Protein AF-A0A6J8EKQ3-F1 (afdb_monomer)

Foldseek 3Di:
DPPLLVVLLPDAQLSLLVLLVCCLFPVLLVLLQLLCVLQDWLVVLLVVCVVDPVNVVPDDPLSVVQNVCCVPVNSPSPHLVNSLVSCLVVVSDPAFPVGPPDQHDPPRLALNNLSNVSVVSSVCSVPPPDSGDHSVNSVVSLVSQQRSQVSSCVVSVDPVVDRSNVVSSVD

Sequence (171 aa):
MAASVLHVLTKESRTRLASILLVVSNVFPEIMQELLIKSIPPRTLITMIQNDKNMSGNLNSKEQKIIQAMYQRGYADVDVTFAYKLLKYFNLIPTPTQNWGQEPRSCDLSVSNDVERIHHLRNSVYHRASKEVSEAELLKYFTDFSEFGRRIDTYLKKNPDFVFSTKILSL

Organism: Mytilus coruscus (NCBI:txid42192)

Secondary structure (DSSP, 8-state):
-HHHHHHHHTS-HHHHHHHHHHIIIIIHHHHHHHHHHHH--HHHHHHHHHH-HHHHHT--HHHHHHHHHHHHHTTTT--HHHHHHHHHHTT-SPPPTT-TTSPPPTT--SHHHHHHHHHHHHHHHHT-S-----HHHHHHHHHHHHHHHHHHHHHHT--TT--HHHHHHT-

Radius of gyration: 16.71 Å; Cα contacts (8 Å, |Δi|>4): 161; chains: 1; bounding box: 38×32×52 Å

pLDDT: mean 86.86, std 14.53, range [41.41, 97.88]

Solvent-accessible surface area (backbone atoms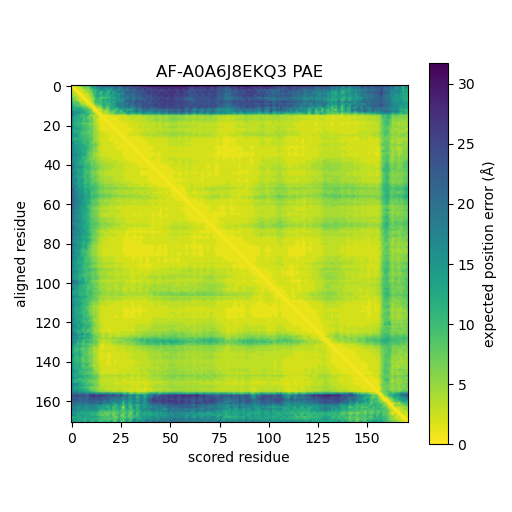 only — not comparable to full-atom values): 9787 Å² total; per-residue (Å²): 120,66,67,58,54,50,62,60,55,76,47,57,37,70,53,40,41,50,56,53,49,49,42,54,70,52,51,45,19,52,56,44,31,51,52,41,60,75,56,46,56,55,69,60,51,52,52,53,37,72,70,30,64,68,58,51,71,70,51,50,78,66,56,49,51,41,61,66,46,23,83,80,56,42,53,76,76,45,44,52,69,59,37,51,50,50,38,61,74,69,57,58,54,68,80,26,91,67,38,87,97,38,85,53,56,95,86,50,79,49,62,40,23,38,51,43,47,52,54,53,49,46,49,50,67,76,67,48,87,66,68,74,39,53,59,70,57,49,51,48,53,56,48,55,48,44,54,44,32,50,49,41,41,57,70,69,61,63,56,90,91,60,52,56,58,58,58,66,64,74,112

InterPro domains:
  IPR041249 DZIP3-like HEPN domain [PF18738] (75-147)

Nearest PDB structures (foldseek):
  8rd2-assembly1_A  TM=2.445E-01  e=1.273E+00  Trypanosoma brucei

Mean predicted aligned error: 6.18 Å

Structure (mmCIF, N/CA/C/O backbone):
data_AF-A0A6J8EKQ3-F1
#
_entry.id   AF-A0A6J8EKQ3-F1
#
loop_
_atom_site.group_PDB
_atom_site.id
_atom_site.type_symbol
_atom_site.label_atom_id
_atom_site.label_alt_id
_atom_site.label_comp_id
_atom_site.label_asym_id
_atom_site.label_entity_id
_atom_site.label_seq_id
_atom_site.pdbx_PDB_ins_code
_atom_site.Cartn_x
_atom_site.Cartn_y
_atom_site.Cartn_z
_atom_site.occupancy
_atom_site.B_iso_or_equiv
_atom_site.auth_seq_id
_atom_site.auth_comp_id
_atom_site.auth_asym_id
_atom_site.auth_atom_id
_atom_site.pdbx_PDB_model_num
ATOM 1 N N . MET A 1 1 ? -5.459 0.701 -26.269 1.00 43.22 1 MET A N 1
ATOM 2 C CA . MET A 1 1 ? -4.394 0.119 -25.419 1.00 43.22 1 MET A CA 1
ATOM 3 C C . MET A 1 1 ? -3.005 0.522 -25.904 1.00 43.22 1 MET A C 1
ATOM 5 O O . MET A 1 1 ? -2.284 1.116 -25.123 1.00 43.22 1 MET A O 1
ATOM 9 N N . ALA A 1 2 ? -2.643 0.295 -27.174 1.00 41.41 2 ALA A N 1
ATOM 10 C CA . ALA A 1 2 ? -1.289 0.586 -27.668 1.00 41.41 2 ALA A CA 1
ATOM 11 C C . ALA A 1 2 ? -0.903 2.082 -27.679 1.00 41.41 2 ALA A C 1
ATOM 13 O O . ALA A 1 2 ? 0.205 2.408 -27.285 1.00 41.41 2 ALA A O 1
ATOM 14 N N . ALA A 1 3 ? -1.800 2.995 -28.072 1.00 45.84 3 ALA A N 1
ATOM 15 C CA . ALA A 1 3 ? -1.436 4.393 -28.353 1.00 45.84 3 ALA A CA 1
ATOM 16 C C . ALA A 1 3 ? -0.940 5.207 -27.134 1.00 45.84 3 ALA A C 1
ATOM 18 O O . ALA A 1 3 ? 0.075 5.889 -27.238 1.00 45.84 3 ALA A O 1
ATOM 19 N N . SER A 1 4 ? -1.608 5.117 -25.976 1.00 52.06 4 SER A N 1
ATOM 20 C CA . SER A 1 4 ? -1.194 5.847 -24.761 1.00 52.06 4 SER A CA 1
ATOM 21 C C . SER A 1 4 ? 0.096 5.285 -24.161 1.00 52.06 4 SER A C 1
ATOM 23 O O . SER A 1 4 ? 0.963 6.042 -23.739 1.00 52.06 4 SER A O 1
ATOM 25 N N . VAL A 1 5 ? 0.262 3.958 -24.200 1.00 50.53 5 VAL A N 1
ATOM 26 C CA . VAL A 1 5 ? 1.503 3.291 -23.779 1.00 50.53 5 VAL A CA 1
ATOM 27 C C . VAL A 1 5 ? 2.653 3.697 -24.706 1.00 50.53 5 VAL A C 1
ATOM 29 O O . VAL A 1 5 ? 3.720 4.059 -24.225 1.00 50.53 5 VAL A O 1
ATOM 32 N N . LEU A 1 6 ? 2.418 3.754 -26.023 1.00 51.72 6 LEU A N 1
ATOM 33 C CA . LEU A 1 6 ? 3.414 4.189 -27.008 1.00 51.72 6 LEU A CA 1
ATOM 34 C C . LEU A 1 6 ? 3.900 5.627 -26.755 1.00 51.72 6 LEU A C 1
ATOM 36 O O . LEU A 1 6 ? 5.094 5.890 -26.850 1.00 51.72 6 LEU A O 1
ATOM 40 N N . HIS A 1 7 ? 3.002 6.546 -26.378 1.00 54.84 7 HIS A N 1
ATOM 41 C CA . HIS A 1 7 ? 3.359 7.939 -26.082 1.00 54.84 7 HIS A CA 1
ATOM 42 C C . HIS A 1 7 ? 4.263 8.085 -24.842 1.00 54.84 7 HIS A C 1
ATOM 44 O O . HIS A 1 7 ? 5.161 8.929 -24.810 1.00 54.84 7 HIS A O 1
ATOM 50 N N . VAL A 1 8 ? 4.062 7.248 -23.819 1.00 54.69 8 VAL A N 1
ATOM 51 C CA . VAL A 1 8 ? 4.928 7.208 -22.628 1.00 54.69 8 VAL A CA 1
ATOM 52 C C . VAL A 1 8 ? 6.304 6.611 -22.963 1.00 54.69 8 VAL A C 1
ATOM 54 O O . VAL A 1 8 ? 7.318 7.083 -22.445 1.00 54.69 8 VAL A O 1
ATOM 57 N N . LEU A 1 9 ? 6.362 5.627 -23.868 1.00 55.16 9 LEU A N 1
ATOM 58 C CA . LEU A 1 9 ? 7.591 4.918 -24.255 1.00 55.16 9 LEU A CA 1
ATOM 59 C C . LEU A 1 9 ? 8.577 5.775 -25.073 1.00 55.16 9 LEU A C 1
ATOM 61 O O . LEU A 1 9 ? 9.792 5.613 -24.931 1.00 55.16 9 LEU A O 1
ATOM 65 N N . THR A 1 10 ? 8.089 6.758 -25.838 1.00 53.66 10 THR A N 1
ATOM 66 C CA . THR A 1 10 ? 8.930 7.646 -26.670 1.00 53.66 10 THR A CA 1
ATOM 67 C C . THR A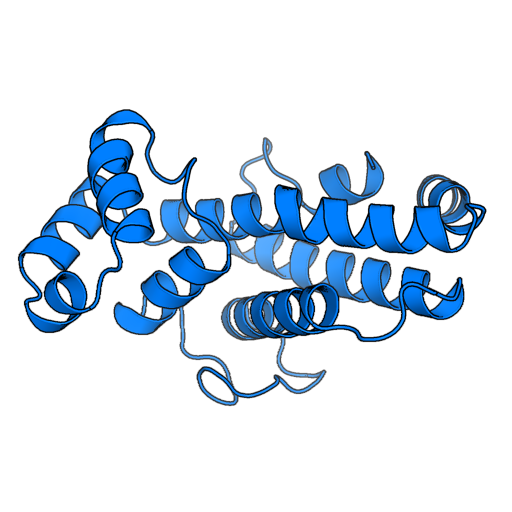 1 10 ? 9.699 8.730 -25.894 1.00 53.66 10 THR A C 1
ATOM 69 O O . THR A 1 10 ? 10.422 9.520 -26.497 1.00 53.66 10 THR A O 1
ATOM 72 N N . LYS A 1 11 ? 9.551 8.817 -24.565 1.00 60.06 11 LYS A N 1
ATOM 73 C CA . LYS A 1 11 ? 10.146 9.882 -23.731 1.00 60.06 11 LYS A CA 1
ATOM 74 C C . LYS A 1 11 ? 11.621 9.598 -23.374 1.00 60.06 11 LYS A C 1
ATOM 76 O O . LYS A 1 11 ? 12.012 8.446 -23.217 1.00 60.06 11 LYS A O 1
ATOM 81 N N . GLU A 1 12 ? 12.445 10.640 -23.198 1.00 62.75 12 GLU A N 1
ATOM 82 C CA . GLU A 1 12 ? 13.849 10.511 -22.750 1.00 62.75 12 GLU A CA 1
ATOM 83 C C . GLU A 1 12 ? 13.988 9.781 -21.396 1.00 62.75 12 GLU A C 1
ATOM 85 O O . GLU A 1 12 ? 13.087 9.814 -20.561 1.00 62.75 12 GLU A O 1
ATOM 90 N N . SER A 1 13 ? 15.149 9.171 -21.127 1.00 59.50 13 SER A N 1
ATOM 91 C CA . SER A 1 13 ? 15.413 8.344 -19.929 1.00 59.50 13 SER A CA 1
ATOM 92 C C . SER A 1 13 ? 15.063 9.027 -18.590 1.00 59.50 13 SER A C 1
ATOM 94 O O . SER A 1 13 ? 14.406 8.421 -17.741 1.00 59.50 13 SER A O 1
ATOM 96 N N . ARG A 1 14 ? 15.402 10.318 -18.415 1.00 59.16 14 ARG A N 1
ATOM 97 C CA . ARG A 1 14 ? 15.032 11.096 -17.208 1.00 59.16 14 ARG A CA 1
ATOM 98 C C . ARG A 1 14 ? 13.517 11.218 -17.041 1.00 59.16 14 ARG A C 1
ATOM 100 O O . ARG A 1 14 ? 13.003 11.177 -15.926 1.00 59.16 14 ARG A O 1
ATOM 107 N N . THR A 1 15 ? 12.810 11.323 -18.154 1.00 80.44 15 THR A N 1
ATOM 108 C CA . THR A 1 15 ? 11.356 11.419 -18.203 1.00 80.44 15 THR A CA 1
ATOM 109 C C . THR A 1 15 ? 10.699 10.061 -17.932 1.00 80.44 15 THR A C 1
ATOM 111 O O . THR A 1 15 ? 9.651 10.019 -17.298 1.00 80.44 15 THR A O 1
ATOM 114 N N . ARG A 1 16 ? 11.339 8.941 -18.304 1.00 87.00 16 ARG A N 1
ATOM 115 C CA . ARG A 1 16 ? 10.847 7.582 -17.998 1.00 87.00 16 ARG A CA 1
ATOM 116 C C . ARG A 1 16 ? 10.860 7.281 -16.502 1.00 87.00 16 ARG A C 1
ATOM 118 O O . ARG A 1 16 ? 9.863 6.805 -15.964 1.00 87.00 16 ARG A O 1
ATOM 125 N N . LEU A 1 17 ? 11.954 7.605 -15.806 1.00 88.06 17 LEU A N 1
ATOM 126 C CA . LEU A 1 17 ? 11.990 7.465 -14.347 1.00 88.06 17 LEU A CA 1
ATOM 127 C C . LEU A 1 17 ? 10.952 8.371 -13.672 1.00 88.06 17 LEU A C 1
ATOM 129 O O . LEU A 1 17 ? 10.280 7.935 -12.739 1.00 88.06 17 LEU A O 1
ATOM 133 N N . ALA A 1 18 ? 10.784 9.604 -14.158 1.00 87.00 18 ALA A N 1
ATOM 134 C CA . ALA A 1 18 ? 9.747 10.499 -13.655 1.00 87.00 18 ALA A CA 1
ATOM 135 C C . ALA A 1 18 ? 8.339 9.892 -13.815 1.00 87.00 18 ALA A C 1
ATOM 137 O O . ALA A 1 18 ? 7.559 9.931 -12.867 1.00 87.00 18 ALA A O 1
ATOM 138 N N . SER A 1 19 ? 8.036 9.254 -14.952 1.00 87.12 19 SER A N 1
ATOM 139 C CA . SER A 1 19 ? 6.767 8.541 -15.162 1.00 87.12 19 SER A CA 1
ATOM 140 C C . SER A 1 19 ? 6.538 7.424 -14.139 1.00 87.12 19 SER A C 1
ATOM 142 O O . SER A 1 19 ? 5.449 7.323 -13.581 1.00 87.12 19 SER A O 1
ATOM 144 N N . ILE A 1 20 ? 7.562 6.625 -13.829 1.00 90.62 20 ILE A N 1
ATOM 145 C CA . ILE A 1 20 ? 7.469 5.580 -12.796 1.00 90.62 20 ILE A CA 1
ATOM 146 C C . ILE A 1 20 ? 7.229 6.209 -11.416 1.00 90.62 20 ILE A C 1
ATOM 148 O O . ILE A 1 20 ? 6.343 5.779 -10.676 1.00 90.62 20 ILE A O 1
ATOM 152 N N . LEU A 1 21 ? 7.986 7.255 -11.071 1.00 90.06 21 LEU A N 1
ATOM 153 C CA . LEU A 1 21 ? 7.862 7.949 -9.787 1.00 90.06 21 LEU A CA 1
ATOM 154 C C . LEU A 1 21 ? 6.482 8.585 -9.596 1.00 90.06 21 LEU A C 1
ATOM 156 O O . LEU A 1 21 ? 5.985 8.594 -8.470 1.00 90.06 21 LEU A O 1
ATOM 160 N N . LEU A 1 22 ? 5.846 9.076 -10.663 1.00 88.81 22 LEU A N 1
ATOM 161 C CA . LEU A 1 22 ? 4.482 9.605 -10.609 1.00 88.81 22 LEU A CA 1
ATOM 162 C C . LEU A 1 22 ? 3.470 8.526 -10.218 1.00 88.81 22 LEU A C 1
ATOM 164 O O . LEU A 1 22 ? 2.620 8.784 -9.368 1.00 88.81 22 LEU A O 1
ATOM 168 N N . VAL A 1 23 ? 3.581 7.317 -10.775 1.00 89.50 23 VAL A N 1
ATOM 169 C CA . VAL A 1 23 ? 2.709 6.194 -10.395 1.00 89.50 23 VAL A CA 1
ATOM 170 C C . VAL A 1 23 ? 2.935 5.820 -8.931 1.00 89.50 23 VAL A C 1
ATOM 172 O O . VAL A 1 23 ? 1.987 5.748 -8.149 1.00 89.50 23 VAL A O 1
ATOM 175 N N . VAL A 1 24 ? 4.199 5.653 -8.539 1.00 90.94 24 VAL A N 1
ATOM 176 C CA . VAL A 1 24 ? 4.580 5.254 -7.178 1.00 90.94 24 VAL A CA 1
ATOM 177 C C . VAL A 1 24 ? 4.169 6.293 -6.127 1.00 90.94 24 VAL A C 1
ATOM 179 O O . VAL A 1 24 ? 3.802 5.921 -5.014 1.00 90.94 24 VAL A O 1
ATOM 182 N N . SER A 1 25 ? 4.224 7.585 -6.462 1.00 88.94 25 SER A N 1
ATOM 183 C CA . SER A 1 25 ? 3.958 8.673 -5.509 1.00 88.94 25 SER A CA 1
ATOM 184 C C . SER A 1 25 ? 2.494 9.097 -5.451 1.00 88.94 25 SER A C 1
ATOM 186 O O . SER A 1 25 ? 2.097 9.663 -4.441 1.00 88.94 25 SER A O 1
ATOM 188 N N . ASN A 1 26 ? 1.705 8.846 -6.502 1.00 86.81 26 ASN A N 1
ATOM 189 C CA . ASN A 1 26 ? 0.325 9.337 -6.584 1.00 86.81 26 ASN A CA 1
ATOM 190 C C . ASN A 1 26 ? -0.696 8.203 -6.703 1.00 86.81 26 ASN A C 1
ATOM 192 O O . ASN A 1 26 ? -1.675 8.184 -5.972 1.00 86.81 26 ASN A O 1
ATOM 196 N N . VAL A 1 27 ? -0.455 7.219 -7.571 1.00 88.69 27 VAL A N 1
ATOM 197 C CA . VAL A 1 27 ? -1.442 6.164 -7.852 1.00 88.69 27 VAL A CA 1
ATOM 198 C C . VAL A 1 27 ? -1.386 5.052 -6.802 1.00 88.69 27 VAL A C 1
ATOM 200 O O . VAL A 1 27 ? -2.421 4.562 -6.352 1.00 88.69 27 VAL A O 1
ATOM 203 N N . PHE A 1 28 ? -0.187 4.649 -6.371 1.00 92.81 28 PHE A N 1
ATOM 204 C CA . PHE A 1 28 ? -0.053 3.607 -5.348 1.0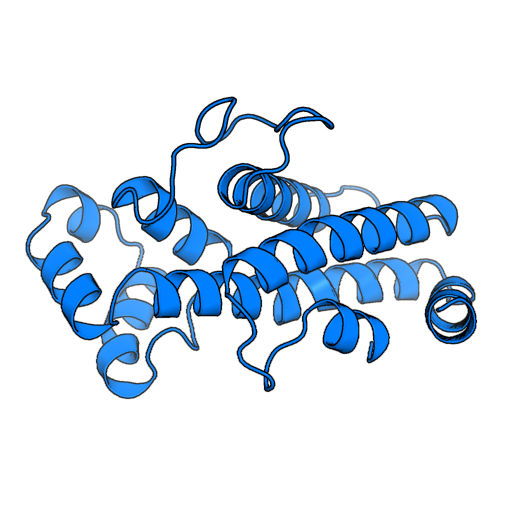0 92.81 28 PHE A CA 1
ATOM 205 C C . PHE A 1 28 ? -0.627 4.004 -3.978 1.00 92.81 28 PHE A C 1
ATOM 207 O O . PHE A 1 28 ? -1.280 3.163 -3.364 1.00 92.81 28 PHE A O 1
ATOM 214 N N . PRO A 1 29 ? -0.429 5.231 -3.457 1.00 93.25 29 PRO A N 1
ATOM 215 C CA . PRO A 1 29 ? -1.107 5.643 -2.234 1.00 93.25 29 PRO A CA 1
ATOM 216 C C . PRO A 1 29 ? -2.625 5.542 -2.360 1.00 93.25 29 PRO A C 1
ATOM 218 O O . PRO A 1 29 ? -3.244 4.912 -1.514 1.00 93.25 29 PRO A O 1
ATOM 221 N N . GLU A 1 30 ? -3.214 6.065 -3.438 1.00 91.31 30 GLU A N 1
ATOM 222 C CA . GLU A 1 30 ? -4.667 6.041 -3.639 1.00 91.31 30 GLU A CA 1
ATOM 223 C C . GLU A 1 30 ? -5.233 4.614 -3.609 1.00 91.31 30 GLU A C 1
ATOM 225 O O . GLU A 1 30 ? -6.192 4.346 -2.891 1.00 91.31 30 GLU A O 1
ATOM 230 N N . ILE A 1 31 ? -4.609 3.657 -4.306 1.00 89.88 31 ILE A N 1
ATOM 231 C CA . ILE A 1 31 ? -5.125 2.279 -4.304 1.00 89.88 31 ILE A CA 1
ATOM 232 C C . ILE A 1 31 ? -4.987 1.601 -2.935 1.00 89.88 31 ILE A C 1
ATOM 234 O O . ILE A 1 31 ? -5.851 0.829 -2.517 1.00 89.88 31 ILE A O 1
ATOM 238 N N . MET A 1 32 ? -3.920 1.916 -2.201 1.00 94.88 32 MET A N 1
ATOM 239 C CA . MET A 1 32 ? -3.725 1.429 -0.838 1.00 94.88 32 MET A CA 1
ATOM 240 C C . MET A 1 32 ? -4.751 2.047 0.126 1.00 94.88 32 MET A C 1
ATOM 242 O O . MET A 1 32 ? -5.227 1.369 1.036 1.00 94.88 32 MET A O 1
ATOM 246 N N . GLN A 1 33 ? -5.131 3.308 -0.093 1.00 95.00 33 GLN A N 1
ATOM 247 C CA . GLN A 1 33 ? -6.192 3.988 0.649 1.00 95.00 33 GLN A CA 1
ATOM 248 C C . GLN A 1 33 ? -7.562 3.362 0.365 1.00 95.00 33 GLN A C 1
ATOM 250 O O . GLN A 1 33 ? -8.295 3.084 1.308 1.00 95.00 33 GLN A O 1
ATOM 255 N N . GLU A 1 34 ? -7.886 3.048 -0.891 1.00 92.06 34 GLU A N 1
ATOM 256 C CA . GLU A 1 34 ? -9.130 2.349 -1.254 1.00 92.06 34 GLU A CA 1
ATOM 257 C C . GLU A 1 34 ? -9.228 0.958 -0.611 1.00 92.06 34 GLU A C 1
ATOM 259 O O . GLU A 1 34 ? -10.284 0.556 -0.112 1.00 92.06 34 GLU A O 1
ATOM 264 N N . LEU A 1 35 ? -8.110 0.226 -0.543 1.00 94.12 35 LEU A N 1
ATOM 265 C CA . LEU A 1 35 ? -8.049 -1.040 0.189 1.00 94.12 35 LEU A CA 1
ATOM 266 C C . LEU A 1 35 ? -8.359 -0.852 1.677 1.00 94.12 35 LEU A C 1
ATOM 268 O O . LEU A 1 35 ? -9.108 -1.652 2.242 1.00 94.12 35 LEU A O 1
ATOM 272 N N . LEU A 1 36 ? -7.838 0.202 2.311 1.00 96.44 36 LEU A N 1
ATOM 273 C CA . LEU A 1 36 ? -8.170 0.530 3.699 1.00 96.44 36 LEU A CA 1
ATOM 274 C C . LEU A 1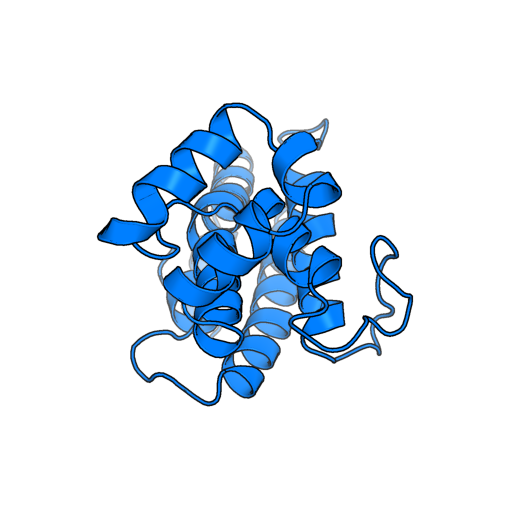 36 ? -9.650 0.898 3.854 1.00 96.44 36 LEU A C 1
ATOM 276 O O . LEU A 1 36 ? -10.301 0.318 4.717 1.00 96.44 36 LEU A O 1
ATOM 280 N N . ILE A 1 37 ? -10.194 1.765 2.988 1.00 94.81 37 ILE A N 1
ATOM 281 C CA . ILE A 1 37 ? -11.617 2.161 2.980 1.00 94.81 37 ILE A CA 1
ATOM 282 C C . ILE A 1 37 ? -12.520 0.929 2.929 1.00 94.81 37 ILE A C 1
ATOM 284 O O . ILE A 1 37 ? -13.472 0.819 3.701 1.00 94.81 37 ILE A O 1
ATOM 288 N N . LYS A 1 38 ? -12.209 -0.016 2.036 1.00 93.44 38 LYS A N 1
ATOM 289 C CA . LYS A 1 38 ? -12.970 -1.259 1.895 1.00 93.44 38 LYS A CA 1
ATOM 290 C C . LYS A 1 38 ? -12.867 -2.161 3.126 1.00 93.44 38 LYS A C 1
ATOM 292 O O . LYS A 1 38 ? -13.816 -2.885 3.419 1.00 93.44 38 LYS A O 1
ATOM 297 N N . SER A 1 39 ? -11.715 -2.170 3.790 1.00 94.88 39 SER A N 1
ATOM 298 C CA . SER A 1 39 ? -11.418 -3.135 4.851 1.00 94.88 39 SER A CA 1
ATOM 299 C C . SER A 1 39 ? -11.885 -2.665 6.226 1.00 94.88 39 SER A C 1
ATOM 301 O O . SER A 1 39 ? -12.327 -3.481 7.031 1.00 94.88 39 SER A O 1
ATOM 303 N N . ILE A 1 40 ? -11.787 -1.366 6.519 1.00 96.19 40 ILE A N 1
ATOM 304 C CA . ILE A 1 40 ? -12.108 -0.822 7.838 1.00 96.19 40 ILE A CA 1
ATOM 305 C C . ILE A 1 40 ? -12.463 0.676 7.768 1.00 96.19 40 ILE A C 1
ATOM 307 O O . ILE A 1 40 ? -11.775 1.447 7.105 1.00 96.19 40 ILE A O 1
ATOM 311 N N . PRO A 1 41 ? -13.508 1.142 8.481 1.00 96.12 41 PRO A N 1
ATOM 312 C CA . PRO A 1 41 ? -13.783 2.571 8.593 1.00 96.12 41 PRO A CA 1
ATOM 313 C C . PRO A 1 41 ? -12.668 3.322 9.349 1.00 96.12 41 PRO A C 1
ATOM 315 O O . PRO A 1 41 ? -12.200 2.823 10.381 1.00 96.12 41 PRO A O 1
ATOM 318 N N . PRO A 1 42 ? -12.322 4.567 8.954 1.00 96.75 42 PRO A N 1
ATOM 319 C CA . PRO A 1 42 ? -11.268 5.351 9.604 1.00 96.75 42 PRO A CA 1
ATOM 320 C C . PRO A 1 42 ? -11.419 5.456 11.125 1.00 96.75 42 PRO A C 1
ATOM 322 O O . PRO A 1 42 ? -10.469 5.226 11.865 1.00 96.75 42 PRO A O 1
ATOM 325 N N . ARG A 1 43 ? -12.634 5.739 11.617 1.00 96.12 43 ARG A N 1
ATOM 326 C CA . ARG A 1 43 ? -12.899 5.879 13.061 1.00 96.12 43 ARG A CA 1
ATOM 327 C C . ARG A 1 43 ? -12.620 4.590 13.830 1.00 96.12 43 ARG A C 1
ATOM 329 O O . ARG A 1 43 ? -12.002 4.644 14.887 1.00 96.12 43 ARG A O 1
ATOM 336 N N . THR A 1 44 ? -13.033 3.451 13.279 1.00 97.56 44 THR A N 1
ATOM 337 C CA . THR A 1 44 ? -12.794 2.137 13.883 1.00 97.56 44 THR A CA 1
ATOM 338 C C . THR A 1 44 ? -11.301 1.848 13.961 1.00 97.56 44 THR A C 1
ATOM 340 O O . THR A 1 44 ? -10.812 1.453 15.017 1.00 97.56 44 THR A O 1
ATOM 343 N N . LEU A 1 45 ? -10.559 2.115 12.881 1.00 97.50 45 LEU A N 1
ATOM 344 C CA . LEU A 1 45 ? -9.111 1.931 12.868 1.00 97.50 45 LEU A CA 1
ATOM 345 C C . LEU A 1 45 ? -8.412 2.819 13.905 1.00 97.50 45 LEU A C 1
ATOM 347 O O . LEU A 1 45 ? -7.542 2.335 14.624 1.00 97.50 45 LEU A O 1
ATOM 351 N N . ILE A 1 46 ? -8.795 4.096 14.015 1.00 96.62 46 ILE A N 1
ATOM 352 C CA . ILE A 1 46 ? -8.203 5.001 15.010 1.00 96.62 46 ILE A CA 1
ATOM 353 C C . ILE A 1 46 ? -8.413 4.451 16.426 1.00 96.62 46 ILE A C 1
ATOM 355 O O . ILE A 1 46 ? -7.462 4.401 17.205 1.00 96.62 46 ILE A O 1
ATOM 359 N N . THR A 1 47 ? -9.621 3.980 16.751 1.00 97.06 47 THR A N 1
ATOM 360 C CA . THR A 1 47 ? -9.902 3.356 18.052 1.00 97.06 47 THR A CA 1
ATOM 361 C C . THR A 1 47 ? -9.068 2.092 18.276 1.00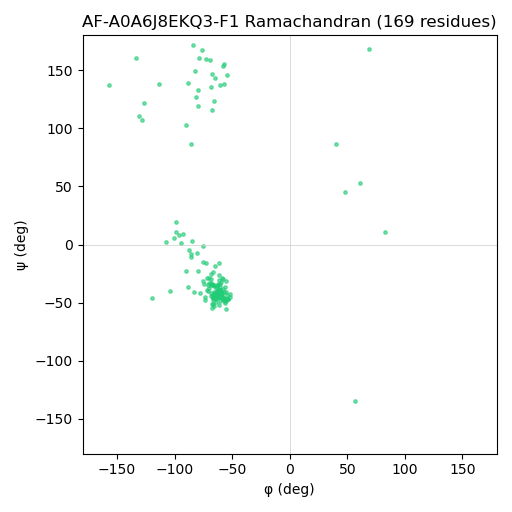 97.06 47 THR A C 1
ATOM 363 O O . THR A 1 47 ? -8.523 1.915 19.363 1.00 97.06 47 THR A O 1
ATOM 366 N N . MET A 1 48 ? -8.909 1.234 17.262 1.00 97.38 48 MET A N 1
ATOM 367 C CA . MET A 1 48 ? -8.042 0.051 17.363 1.00 97.38 48 MET A CA 1
ATOM 368 C C . MET A 1 48 ? -6.587 0.435 17.646 1.00 97.38 48 MET A C 1
ATOM 370 O O . MET A 1 48 ? -5.968 -0.141 18.535 1.00 97.38 48 MET A O 1
ATOM 374 N N . ILE A 1 49 ? -6.060 1.445 16.951 1.00 96.56 49 ILE A N 1
ATOM 375 C CA . ILE A 1 49 ? -4.698 1.952 17.162 1.00 96.56 49 ILE A CA 1
ATOM 376 C C . ILE A 1 49 ? -4.527 2.519 18.573 1.00 96.56 49 ILE A C 1
ATOM 378 O O . ILE A 1 49 ? -3.515 2.253 19.209 1.00 96.56 49 ILE A O 1
ATOM 382 N N . GLN A 1 50 ? -5.494 3.295 19.069 1.00 94.31 50 GLN A N 1
ATOM 383 C CA . GLN A 1 50 ? -5.433 3.895 20.407 1.00 94.31 50 GLN A CA 1
ATOM 384 C C . GLN A 1 50 ? -5.488 2.846 21.524 1.00 94.31 50 GLN A C 1
ATOM 386 O O . GLN A 1 50 ? -4.829 3.009 22.550 1.00 94.31 50 GLN A O 1
ATOM 391 N N . ASN A 1 51 ? -6.249 1.770 21.320 1.00 96.56 51 ASN A N 1
ATOM 392 C CA . ASN A 1 51 ? -6.375 0.686 22.293 1.00 96.56 51 ASN A CA 1
ATOM 393 C C . ASN A 1 51 ? -5.190 -0.292 22.252 1.00 96.56 51 ASN A C 1
ATOM 395 O O . ASN A 1 51 ? -4.911 -0.962 23.247 1.00 96.56 51 ASN A O 1
ATOM 399 N N . ASP A 1 52 ? -4.474 -0.367 21.130 1.00 96.88 52 ASP A N 1
ATOM 400 C CA . ASP A 1 52 ? -3.281 -1.191 20.987 1.00 96.88 52 ASP A CA 1
ATOM 401 C C . ASP A 1 52 ? -2.018 -0.407 21.384 1.00 96.88 52 ASP A C 1
ATOM 403 O O . ASP A 1 52 ? -1.487 0.418 20.632 1.00 96.88 52 ASP A O 1
ATOM 407 N N . LYS A 1 53 ? -1.502 -0.680 22.589 1.00 94.94 53 LYS A N 1
ATOM 408 C CA . LYS A 1 53 ? -0.283 -0.040 23.119 1.00 94.94 53 LYS A CA 1
ATOM 409 C C . LYS A 1 53 ? 0.960 -0.321 22.273 1.00 94.94 53 LYS A C 1
ATOM 411 O O . LYS A 1 53 ? 1.851 0.523 22.209 1.00 94.94 53 LYS A O 1
ATOM 416 N N . ASN A 1 54 ? 1.025 -1.483 21.623 1.00 95.00 54 ASN A N 1
ATOM 417 C CA . ASN A 1 54 ? 2.157 -1.839 20.779 1.00 95.00 54 ASN A CA 1
ATOM 418 C C . ASN A 1 54 ? 2.108 -1.041 19.476 1.00 95.00 54 ASN A C 1
ATOM 420 O O . ASN A 1 54 ? 3.125 -0.487 19.068 1.00 95.00 54 ASN A O 1
ATOM 424 N N . MET A 1 55 ? 0.946 -0.937 18.831 1.00 94.50 55 MET A N 1
ATOM 425 C CA . MET A 1 55 ? 0.821 -0.142 17.609 1.00 94.50 55 MET A CA 1
ATOM 426 C C . MET A 1 55 ? 1.023 1.346 17.888 1.00 94.50 55 MET A C 1
ATOM 428 O O . MET A 1 55 ? 1.862 1.975 17.245 1.00 94.50 55 MET A O 1
ATOM 432 N N . SER A 1 56 ? 0.302 1.899 18.868 1.00 93.81 56 SER A N 1
ATOM 433 C CA . SER A 1 56 ? 0.387 3.321 19.229 1.00 93.81 56 SER A CA 1
ATOM 434 C C . SER A 1 56 ? 1.793 3.740 19.663 1.00 93.81 56 SER A C 1
ATOM 436 O O . SER A 1 56 ? 2.267 4.792 19.233 1.00 93.81 56 SER A O 1
ATOM 438 N N . GLY A 1 57 ? 2.491 2.903 20.439 1.00 93.19 57 GLY A N 1
ATOM 439 C CA . GLY A 1 57 ? 3.874 3.147 20.853 1.00 93.19 57 GLY A CA 1
ATOM 440 C C . GLY A 1 57 ? 4.891 3.111 19.705 1.00 93.19 57 GLY A C 1
ATOM 441 O O . GLY A 1 57 ? 5.934 3.748 19.801 1.00 93.19 57 GLY A O 1
ATOM 442 N N . ASN A 1 58 ? 4.580 2.420 18.602 1.00 95.06 58 ASN A N 1
ATOM 443 C CA . ASN A 1 58 ? 5.454 2.285 17.430 1.00 95.06 58 ASN A CA 1
ATOM 444 C C . ASN A 1 58 ? 5.110 3.258 16.285 1.00 95.06 58 ASN A C 1
ATOM 446 O O . ASN A 1 58 ? 5.604 3.089 15.161 1.00 95.06 58 ASN A O 1
ATOM 450 N N . LEU A 1 59 ? 4.248 4.254 16.519 1.00 96.00 59 LEU A N 1
ATOM 451 C CA . LEU A 1 59 ? 3.966 5.296 15.532 1.00 96.00 59 LEU A CA 1
ATOM 452 C C . LEU A 1 59 ? 5.047 6.377 15.557 1.00 96.00 59 LEU A C 1
ATOM 454 O O . LEU A 1 59 ? 5.298 6.989 16.595 1.00 96.00 59 LEU A O 1
ATOM 458 N N . ASN A 1 60 ? 5.628 6.680 14.397 1.00 96.25 60 ASN A N 1
ATOM 459 C CA . ASN A 1 60 ? 6.512 7.841 14.271 1.00 96.25 60 ASN A CA 1
ATOM 460 C C . ASN A 1 60 ? 5.709 9.159 14.213 1.00 96.25 60 ASN A C 1
ATOM 462 O O . ASN A 1 60 ? 4.498 9.162 13.987 1.00 96.25 60 ASN A O 1
ATOM 466 N N . SER A 1 61 ? 6.381 10.305 14.357 1.00 96.62 61 SER A N 1
ATOM 467 C CA . SER A 1 61 ? 5.718 11.619 14.407 1.00 96.62 61 SER A CA 1
ATOM 468 C C . SER A 1 61 ? 4.888 11.951 13.158 1.00 96.62 61 SER A C 1
ATOM 470 O O . SER A 1 61 ? 3.911 12.694 13.253 1.00 96.62 61 SER A O 1
ATOM 472 N N . LYS A 1 62 ? 5.256 11.428 11.979 1.00 96.88 62 LYS A N 1
ATOM 473 C CA . LYS A 1 62 ? 4.480 11.611 10.743 1.00 96.88 62 LYS A CA 1
ATOM 474 C C . LYS A 1 62 ? 3.207 10.766 10.781 1.00 96.88 62 LYS A C 1
ATOM 476 O O . LYS A 1 62 ? 2.129 11.294 10.528 1.00 96.88 62 LYS A O 1
ATOM 481 N N . GLU A 1 63 ? 3.318 9.491 11.143 1.00 97.06 63 GLU A N 1
ATOM 482 C CA . GLU A 1 63 ? 2.176 8.579 11.282 1.00 97.06 63 GLU A CA 1
ATOM 483 C C . GLU A 1 63 ? 1.183 9.085 12.337 1.00 97.06 63 GLU A C 1
ATOM 485 O O . GLU A 1 63 ? -0.019 9.095 12.092 1.00 97.06 63 GLU A O 1
ATOM 490 N N . GLN A 1 64 ? 1.670 9.605 13.468 1.00 96.38 64 GLN A N 1
ATOM 491 C CA . GLN A 1 64 ? 0.823 10.223 14.493 1.00 96.38 64 GLN A CA 1
ATOM 492 C C . GLN A 1 64 ? 0.006 11.392 13.930 1.00 96.38 64 GLN A C 1
ATOM 494 O O . GLN A 1 64 ? -1.203 11.451 14.145 1.00 96.38 64 GLN A O 1
ATOM 499 N N . LYS A 1 65 ? 0.631 12.299 13.164 1.00 97.25 65 LYS A N 1
ATOM 500 C CA . LYS A 1 65 ? -0.079 13.414 12.511 1.00 97.25 65 LYS A CA 1
ATOM 501 C C . LYS A 1 65 ? -1.136 12.921 11.524 1.00 97.25 65 LYS A C 1
ATOM 503 O O . LYS A 1 65 ? -2.232 13.474 11.500 1.00 97.25 65 LYS A O 1
ATOM 508 N N . ILE A 1 66 ? -0.831 11.872 10.758 1.00 97.50 66 ILE A N 1
ATOM 50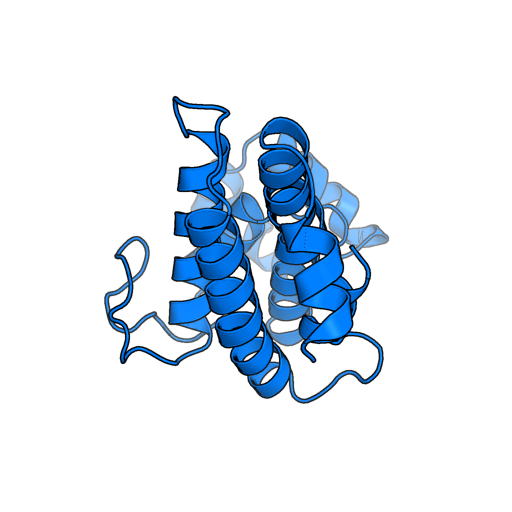9 C CA . ILE A 1 66 ? -1.788 11.254 9.831 1.00 97.50 66 ILE A CA 1
ATOM 510 C C . ILE A 1 66 ? -2.989 10.688 10.599 1.00 97.50 66 ILE A C 1
ATOM 512 O O . ILE A 1 66 ? -4.125 10.958 10.223 1.00 97.50 66 ILE A O 1
ATOM 516 N N . ILE A 1 67 ? -2.768 9.974 11.708 1.00 96.31 67 ILE A N 1
ATOM 517 C CA . ILE A 1 67 ? -3.857 9.452 12.551 1.00 96.31 67 ILE A CA 1
ATOM 518 C C . ILE A 1 67 ? -4.730 10.579 13.116 1.00 96.31 67 ILE A C 1
ATOM 520 O O . ILE A 1 67 ? -5.952 10.450 13.123 1.00 96.31 67 ILE A O 1
ATOM 524 N N . GLN A 1 68 ? -4.144 11.705 13.531 1.00 94.38 68 GLN A N 1
ATOM 525 C CA . GLN A 1 68 ? -4.931 12.857 13.988 1.00 94.38 68 GLN A CA 1
ATOM 526 C C . GLN A 1 68 ? -5.768 13.472 12.855 1.00 94.38 68 GLN A C 1
ATOM 528 O O . GLN A 1 68 ? -6.948 13.769 13.045 1.00 94.38 68 GLN A O 1
ATOM 533 N N . ALA A 1 69 ? -5.193 13.618 11.657 1.00 96.44 69 ALA A N 1
ATOM 534 C CA . ALA A 1 69 ? -5.899 14.142 10.486 1.00 96.44 69 ALA A CA 1
ATOM 535 C C . ALA A 1 69 ? -6.995 13.189 9.963 1.00 96.44 69 ALA A C 1
ATOM 537 O O . ALA A 1 69 ? -7.983 13.639 9.375 1.00 96.44 69 ALA A O 1
ATOM 538 N N . MET A 1 70 ? -6.860 11.883 10.219 1.00 96.56 70 MET A N 1
ATOM 539 C CA . MET A 1 70 ? -7.755 10.834 9.723 1.00 96.56 70 MET A CA 1
ATOM 540 C C . MET A 1 70 ? -9.207 10.989 10.201 1.00 96.56 70 MET A C 1
ATOM 542 O O . MET A 1 70 ? -10.128 10.596 9.485 1.00 96.56 70 MET A O 1
ATOM 546 N N . TYR A 1 71 ? -9.448 11.628 11.352 1.00 91.00 71 TYR A N 1
ATOM 547 C CA . TYR A 1 71 ? -10.808 11.943 11.812 1.00 91.00 71 TYR A CA 1
ATOM 548 C C . TYR A 1 71 ? -11.591 12.841 10.846 1.00 91.00 71 TYR A C 1
ATOM 550 O O . TYR A 1 71 ? -12.816 12.731 10.778 1.00 91.00 71 TYR A O 1
ATOM 558 N N . GLN A 1 72 ? -10.898 13.736 10.138 1.00 95.19 72 GLN A N 1
ATOM 559 C CA . GLN A 1 72 ? -11.504 14.715 9.234 1.00 95.19 72 GLN A CA 1
ATOM 560 C C . GLN A 1 72 ? -11.337 14.315 7.769 1.00 95.19 72 GLN A C 1
ATOM 562 O O . GLN A 1 72 ? -12.253 14.487 6.972 1.00 95.19 72 GLN A O 1
ATOM 567 N N . ARG A 1 73 ? -10.162 13.788 7.415 1.00 95.56 73 ARG A N 1
ATOM 568 C CA . ARG A 1 73 ? -9.747 13.564 6.023 1.00 95.56 73 ARG A CA 1
ATOM 569 C C . ARG A 1 73 ? -9.739 12.087 5.623 1.00 95.56 73 ARG A C 1
ATOM 571 O O . ARG A 1 73 ? -9.366 11.761 4.499 1.00 95.56 73 ARG A O 1
ATOM 578 N N . GLY A 1 74 ? -10.137 11.189 6.527 1.00 96.25 74 GLY A N 1
ATOM 579 C CA . GLY A 1 74 ? -10.083 9.749 6.294 1.00 96.25 74 GLY A CA 1
ATOM 580 C C . GLY A 1 74 ? -8.665 9.296 5.946 1.00 96.25 74 GLY A C 1
ATOM 581 O O . GLY A 1 74 ? -7.695 9.711 6.576 1.00 96.25 74 GLY A O 1
ATOM 582 N N . TYR A 1 75 ? -8.534 8.458 4.921 1.00 96.88 75 TYR A N 1
ATOM 583 C CA . TYR A 1 75 ? -7.246 7.899 4.511 1.00 96.88 75 TYR A CA 1
ATOM 584 C C . TYR A 1 75 ? -6.425 8.794 3.571 1.00 96.88 75 TYR A C 1
ATOM 586 O O . TYR A 1 75 ? -5.337 8.387 3.185 1.00 96.88 75 TYR A O 1
ATOM 594 N N . ALA A 1 76 ? -6.879 10.008 3.239 1.00 95.06 76 ALA A N 1
ATOM 595 C CA . ALA A 1 76 ? -6.283 10.836 2.182 1.00 95.06 76 ALA A CA 1
ATOM 596 C C . ALA A 1 76 ? -4.774 11.121 2.346 1.00 95.06 76 ALA A C 1
ATOM 598 O O . ALA A 1 76 ? -4.062 11.262 1.355 1.00 95.06 76 ALA A O 1
ATOM 599 N N . ASP A 1 77 ? -4.273 11.197 3.584 1.00 95.69 77 ASP A N 1
ATOM 600 C CA . ASP A 1 77 ? -2.854 11.461 3.880 1.00 95.69 77 ASP A CA 1
ATOM 601 C C . ASP A 1 77 ? -2.015 10.187 4.099 1.00 95.69 77 ASP A C 1
ATOM 603 O O . ASP A 1 77 ? -0.826 10.269 4.420 1.00 95.69 77 ASP A O 1
ATOM 607 N N . VAL A 1 78 ? -2.617 9.001 3.982 1.00 96.69 78 VAL A N 1
ATOM 608 C CA . VAL A 1 78 ? -1.924 7.729 4.207 1.00 96.69 78 VAL A CA 1
ATOM 609 C C . VAL A 1 78 ? -1.103 7.362 2.974 1.00 96.69 78 VAL A C 1
ATOM 611 O O . VAL A 1 78 ? -1.642 7.156 1.890 1.00 96.69 78 VAL A O 1
ATOM 614 N N . ASP A 1 79 ? 0.214 7.246 3.143 1.00 95.06 79 ASP A N 1
ATOM 615 C CA . ASP A 1 79 ? 1.111 6.779 2.085 1.00 95.06 79 ASP A CA 1
ATOM 616 C C . ASP A 1 79 ? 1.183 5.243 1.997 1.00 95.06 79 ASP A C 1
ATOM 618 O O . ASP A 1 79 ? 0.675 4.520 2.855 1.00 95.06 79 ASP A O 1
ATOM 622 N N . VAL A 1 80 ? 1.844 4.732 0.950 1.00 95.56 80 VAL A N 1
ATOM 623 C CA . VAL A 1 80 ? 2.007 3.285 0.707 1.00 95.56 80 VAL A CA 1
ATOM 624 C C . VAL A 1 80 ? 2.616 2.565 1.909 1.00 95.56 80 VAL A C 1
ATOM 626 O O . VAL A 1 80 ? 2.160 1.484 2.273 1.00 95.56 80 VAL A O 1
ATOM 629 N N . THR A 1 81 ? 3.647 3.145 2.527 1.00 95.50 81 THR A N 1
ATOM 630 C CA . THR A 1 81 ? 4.368 2.508 3.633 1.00 95.50 81 THR A CA 1
ATOM 631 C C . THR A 1 81 ? 3.471 2.381 4.855 1.00 95.50 81 THR A C 1
ATOM 633 O O . THR A 1 81 ? 3.409 1.312 5.466 1.00 95.50 81 THR A O 1
ATOM 636 N N . PHE A 1 82 ? 2.745 3.445 5.198 1.00 97.44 82 PHE A N 1
ATOM 637 C CA . PHE A 1 82 ? 1.863 3.419 6.351 1.00 97.44 82 PHE A CA 1
ATOM 638 C C . PHE A 1 82 ? 0.625 2.554 6.100 1.00 97.44 82 PHE A C 1
ATOM 640 O O . PHE A 1 82 ? 0.254 1.766 6.968 1.00 97.44 82 PHE A O 1
ATOM 647 N N . ALA A 1 83 ? 0.042 2.597 4.899 1.00 97.62 83 ALA A N 1
ATOM 648 C CA . ALA A 1 83 ? -1.046 1.695 4.537 1.00 97.62 83 ALA A CA 1
ATOM 649 C C . ALA A 1 83 ? -0.618 0.224 4.605 1.00 97.62 83 ALA A C 1
ATOM 651 O O . ALA A 1 83 ? -1.318 -0.586 5.205 1.00 97.62 83 ALA A O 1
ATOM 652 N N . TYR A 1 84 ? 0.557 -0.116 4.066 1.00 97.75 84 TYR A N 1
ATOM 653 C CA . TYR A 1 84 ? 1.124 -1.462 4.159 1.00 97.75 84 TYR A CA 1
ATOM 654 C C . TYR A 1 84 ? 1.269 -1.912 5.620 1.00 97.75 84 TYR A C 1
ATOM 656 O O . TYR A 1 84 ? 0.819 -2.999 5.983 1.00 97.75 84 TYR A O 1
ATOM 664 N N . LYS A 1 85 ? 1.828 -1.046 6.482 1.00 97.38 85 LYS A N 1
ATOM 665 C CA . LYS A 1 85 ? 1.955 -1.299 7.926 1.00 97.38 85 LYS A CA 1
ATOM 666 C C . LYS A 1 85 ? 0.596 -1.599 8.561 1.00 97.38 85 LYS A C 1
ATOM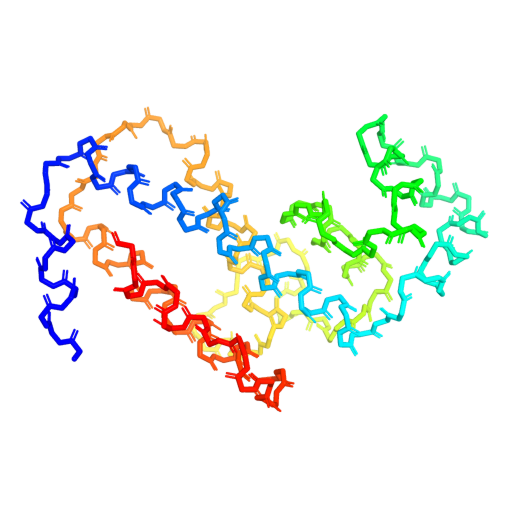 668 O O . LYS A 1 85 ? 0.488 -2.575 9.295 1.00 97.38 85 LYS A O 1
ATOM 673 N N . LEU A 1 86 ? -0.434 -0.806 8.265 1.00 97.88 86 LEU A N 1
ATOM 674 C CA . LEU A 1 86 ? -1.781 -0.971 8.823 1.00 97.88 86 LEU A CA 1
ATOM 675 C C . LEU A 1 86 ? -2.466 -2.259 8.345 1.00 97.88 86 LEU A C 1
ATOM 677 O O . LEU A 1 86 ? -2.987 -3.009 9.170 1.00 97.88 86 LEU A O 1
ATOM 681 N N . LEU A 1 87 ? -2.429 -2.531 7.035 1.00 97.75 87 LEU A N 1
ATOM 682 C CA . LEU A 1 87 ? -3.010 -3.736 6.432 1.00 97.75 87 LEU A CA 1
ATOM 683 C C . LEU A 1 87 ? -2.411 -5.007 7.040 1.00 97.75 87 LEU A C 1
ATOM 685 O O . LEU A 1 87 ? -3.151 -5.918 7.412 1.00 97.75 87 LEU A O 1
ATOM 689 N N . LYS A 1 88 ? -1.081 -5.032 7.179 1.00 97.12 88 LYS A N 1
ATOM 690 C CA . LYS A 1 88 ? -0.330 -6.134 7.782 1.00 97.12 88 LYS A CA 1
ATOM 691 C C . LYS A 1 88 ? -0.614 -6.276 9.273 1.00 97.12 88 LYS A C 1
ATOM 693 O O . LYS A 1 88 ? -0.909 -7.370 9.733 1.00 97.12 88 LYS A O 1
ATOM 698 N N . TYR A 1 89 ? -0.497 -5.188 10.034 1.00 97.38 89 TYR A N 1
ATOM 699 C CA . TYR A 1 89 ? -0.554 -5.241 11.495 1.00 97.38 89 TYR A CA 1
ATOM 700 C C . TYR A 1 89 ? -1.922 -5.703 12.002 1.00 97.38 89 TYR A C 1
ATOM 702 O O . TYR A 1 89 ? -2.003 -6.536 12.900 1.00 97.38 89 TYR A O 1
ATOM 710 N N . PHE A 1 90 ? -2.997 -5.202 11.391 1.00 96.62 90 PHE A N 1
ATOM 711 C CA . PHE A 1 90 ? -4.367 -5.538 11.781 1.00 96.62 90 PHE A CA 1
ATOM 712 C C . PHE A 1 90 ? -4.985 -6.667 10.945 1.00 96.62 90 PHE A C 1
ATOM 714 O O . PHE A 1 90 ? -6.176 -6.929 11.087 1.00 96.62 90 PHE A O 1
ATOM 721 N N . ASN A 1 91 ? -4.201 -7.337 10.088 1.00 95.62 91 ASN A N 1
ATOM 722 C CA . ASN A 1 91 ? -4.662 -8.404 9.191 1.00 95.62 91 ASN A CA 1
ATOM 723 C C . ASN A 1 91 ? -5.939 -8.025 8.415 1.00 95.62 91 ASN A C 1
ATOM 725 O O . ASN A 1 91 ? -6.894 -8.795 8.333 1.00 95.62 91 ASN A O 1
ATOM 729 N N . LEU A 1 92 ? -5.965 -6.808 7.860 1.00 96.44 92 LEU A N 1
ATOM 730 C CA . LEU A 1 92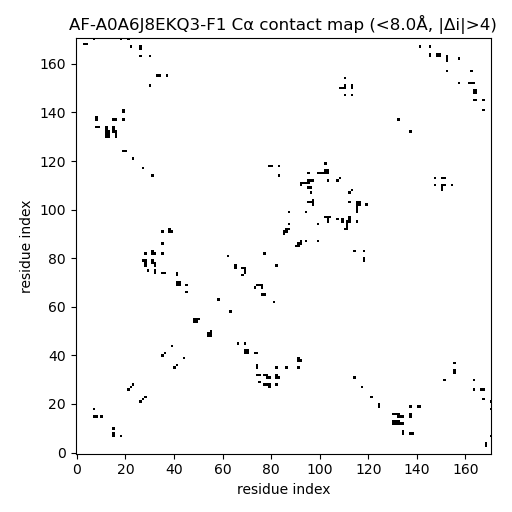 ? -7.154 -6.236 7.208 1.00 96.44 92 LEU A CA 1
ATOM 731 C C . LEU A 1 92 ? -7.468 -6.880 5.850 1.00 96.44 92 LEU A C 1
ATOM 733 O O . LEU A 1 92 ? -8.565 -6.722 5.322 1.00 96.44 92 LEU A O 1
ATOM 737 N N . ILE A 1 93 ? -6.504 -7.606 5.285 1.00 95.50 93 ILE A N 1
ATOM 738 C CA . ILE A 1 93 ? -6.650 -8.425 4.081 1.00 95.50 93 ILE A CA 1
ATOM 739 C C . ILE A 1 93 ? -6.023 -9.805 4.326 1.00 95.50 93 ILE A C 1
ATOM 741 O O . ILE A 1 93 ? -5.204 -9.937 5.241 1.00 95.50 93 ILE A O 1
ATOM 745 N N . PRO A 1 94 ? -6.370 -10.837 3.527 1.00 95.19 94 PRO A N 1
ATOM 746 C CA . PRO A 1 94 ? -5.791 -12.169 3.684 1.00 95.19 94 PRO A CA 1
ATOM 747 C C . PRO A 1 94 ? -4.263 -12.134 3.649 1.00 95.19 94 PRO A C 1
ATOM 749 O O . PRO A 1 94 ? -3.684 -11.368 2.885 1.00 95.19 94 PRO A O 1
ATOM 752 N N . THR A 1 95 ? -3.594 -12.993 4.410 1.00 96.19 95 THR A N 1
ATOM 753 C CA . THR A 1 95 ? -2.129 -13.092 4.369 1.00 96.19 95 THR A CA 1
ATOM 754 C C . THR A 1 95 ? -1.636 -13.409 2.943 1.00 96.19 95 THR A C 1
ATOM 756 O O . THR A 1 95 ? -2.266 -14.220 2.255 1.00 96.19 95 THR A O 1
ATOM 759 N N . PRO A 1 96 ? -0.551 -12.773 2.455 1.00 96.88 96 PRO A N 1
ATOM 760 C CA . PRO A 1 96 ? 0.079 -13.133 1.183 1.00 96.88 96 PRO A CA 1
ATOM 761 C C . PRO A 1 96 ? 0.532 -14.596 1.163 1.00 96.88 96 PRO A C 1
ATOM 763 O O . PRO A 1 96 ? 0.865 -15.160 2.205 1.00 96.88 96 PRO A O 1
ATOM 766 N N . THR A 1 97 ? 0.619 -15.201 -0.024 1.00 97.38 97 THR A N 1
ATOM 767 C CA . THR A 1 97 ? 0.966 -16.627 -0.177 1.00 97.38 97 THR A CA 1
ATOM 768 C C . THR A 1 97 ? 2.353 -16.943 0.389 1.00 97.38 97 THR A C 1
ATOM 770 O O . THR A 1 97 ? 2.549 -17.997 0.988 1.00 97.38 97 THR A O 1
ATOM 773 N N . GLN A 1 98 ? 3.309 -16.022 0.231 1.00 96.50 98 GLN A N 1
ATOM 774 C CA . GLN A 1 98 ? 4.677 -16.172 0.745 1.00 96.50 98 GLN A CA 1
ATOM 775 C C . GLN A 1 98 ? 4.873 -15.554 2.145 1.00 96.50 98 GLN A C 1
ATOM 777 O O . GLN A 1 98 ? 5.996 -15.522 2.641 1.00 96.50 98 GLN A O 1
ATOM 782 N N . ASN A 1 99 ? 3.796 -15.127 2.818 1.00 95.81 99 ASN A N 1
ATOM 783 C CA . ASN A 1 99 ? 3.797 -14.255 4.001 1.00 95.81 99 ASN A CA 1
ATOM 784 C C . ASN A 1 99 ? 4.235 -12.810 3.714 1.00 95.81 99 ASN A C 1
ATOM 786 O O . ASN A 1 99 ? 4.726 -12.471 2.642 1.00 95.81 99 ASN A O 1
ATOM 790 N N . TRP A 1 100 ? 4.017 -11.941 4.701 1.00 96.19 100 TRP A N 1
ATOM 791 C CA . TRP A 1 100 ? 4.348 -10.523 4.607 1.00 96.19 100 TRP A CA 1
ATOM 792 C C . TRP A 1 100 ? 5.862 -10.271 4.566 1.00 96.19 100 TRP A C 1
ATOM 794 O O . TRP A 1 100 ? 6.595 -10.773 5.422 1.00 96.19 100 TRP A O 1
ATOM 804 N N . GLY A 1 101 ? 6.311 -9.397 3.667 1.00 94.12 101 GLY A N 1
ATOM 805 C CA . GLY A 1 101 ? 7.711 -9.017 3.472 1.00 94.12 101 GLY A CA 1
ATOM 806 C C . GLY A 1 101 ? 8.507 -9.988 2.599 1.00 94.12 101 GLY A C 1
ATOM 807 O O . GLY A 1 101 ? 9.734 -9.902 2.575 1.00 94.12 101 GLY A O 1
ATOM 808 N N . GLN A 1 102 ? 7.830 -10.927 1.939 1.00 95.19 102 GLN A N 1
ATOM 809 C CA . GLN A 1 102 ? 8.425 -11.854 0.983 1.00 95.19 102 GLN A CA 1
ATOM 810 C C . GLN A 1 102 ? 7.891 -11.559 -0.414 1.00 95.19 102 GLN A C 1
ATOM 812 O O . GLN A 1 102 ? 6.689 -11.354 -0.596 1.00 95.19 102 GLN A O 1
ATOM 817 N N . GLU A 1 103 ? 8.782 -11.592 -1.406 1.00 92.69 103 GLU A N 1
ATOM 818 C CA . GLU A 1 103 ? 8.401 -11.326 -2.787 1.00 92.69 103 GLU A CA 1
ATOM 819 C C . GLU A 1 103 ? 7.458 -12.430 -3.306 1.00 92.69 103 GLU A C 1
ATOM 821 O O . GLU A 1 103 ? 7.809 -13.617 -3.274 1.00 92.69 103 GLU A O 1
ATOM 826 N N . PRO A 1 104 ? 6.253 -12.078 -3.784 1.00 95.44 104 PRO A N 1
ATOM 827 C CA . PRO A 1 104 ? 5.310 -13.064 -4.295 1.00 95.44 104 PRO A CA 1
ATOM 828 C C . PRO A 1 104 ? 5.791 -13.720 -5.588 1.00 95.44 104 PRO A C 1
ATOM 830 O O . PRO A 1 104 ? 6.362 -13.065 -6.462 1.00 95.44 104 PRO A O 1
ATOM 833 N N . ARG A 1 105 ? 5.453 -14.999 -5.788 1.00 94.50 105 ARG A N 1
ATOM 834 C CA . ARG A 1 105 ? 5.723 -15.691 -7.059 1.00 94.50 105 ARG A CA 1
ATOM 835 C C . ARG A 1 105 ? 4.833 -15.137 -8.165 1.00 94.50 105 ARG A C 1
ATOM 837 O O . ARG A 1 105 ? 3.759 -14.606 -7.899 1.00 94.50 105 ARG A O 1
ATOM 844 N N . SER A 1 106 ? 5.209 -15.320 -9.427 1.00 89.38 106 SER A N 1
ATOM 845 C CA . SER A 1 106 ? 4.392 -14.863 -10.565 1.00 89.38 106 SER A CA 1
ATOM 846 C C . SER A 1 106 ? 2.976 -15.464 -10.589 1.00 89.38 106 SER A C 1
ATOM 848 O O . SER A 1 106 ? 2.040 -14.803 -11.027 1.00 89.38 106 SER A O 1
ATOM 850 N N . CYS A 1 107 ? 2.792 -16.679 -10.062 1.00 92.56 107 CYS A N 1
ATOM 851 C CA . CYS A 1 107 ? 1.489 -17.343 -9.942 1.00 92.56 107 CYS A CA 1
ATOM 852 C C . CYS A 1 107 ? 0.645 -16.889 -8.735 1.00 92.56 107 CYS A C 1
ATOM 854 O O . CYS A 1 107 ? -0.511 -17.291 -8.612 1.00 92.56 107 CYS A O 1
ATOM 856 N N . ASP A 1 108 ? 1.197 -16.074 -7.834 1.00 94.81 108 ASP A N 1
ATOM 857 C CA . ASP A 1 108 ? 0.527 -15.657 -6.603 1.00 94.81 108 ASP A CA 1
ATOM 858 C C . ASP A 1 108 ? -0.365 -14.432 -6.878 1.00 94.81 108 ASP A C 1
ATOM 860 O O . ASP A 1 108 ? 0.066 -13.285 -6.758 1.00 94.81 108 ASP A O 1
ATOM 864 N N . LEU A 1 109 ? -1.611 -14.664 -7.303 1.00 93.62 109 LEU A N 1
ATOM 865 C CA . LEU A 1 109 ? -2.500 -13.635 -7.878 1.00 93.62 109 LEU A CA 1
ATOM 866 C C . LEU A 1 109 ? -3.536 -13.039 -6.901 1.00 93.62 109 LEU A C 1
ATOM 868 O O . LEU A 1 109 ? -4.547 -12.489 -7.339 1.00 93.62 109 LEU A O 1
ATOM 872 N N . SER A 1 110 ? -3.338 -13.164 -5.585 1.00 94.56 110 SER A N 1
ATOM 873 C CA . SER A 1 110 ? -4.247 -12.541 -4.606 1.00 94.56 110 SER A CA 1
ATOM 874 C C . SER A 1 110 ? -3.978 -11.038 -4.439 1.00 94.56 110 SER A C 1
ATOM 876 O O . SER A 1 110 ? -2.870 -10.559 -4.679 1.00 94.56 110 SER A O 1
ATOM 878 N N . VAL A 1 111 ? -4.970 -10.310 -3.912 1.00 94.62 111 VAL A N 1
ATOM 879 C CA . VAL A 1 111 ? -4.841 -8.884 -3.561 1.00 94.62 111 VAL A CA 1
ATOM 880 C C . VAL A 1 111 ? -3.689 -8.616 -2.586 1.00 94.62 111 VAL A C 1
ATOM 882 O O . VAL A 1 111 ? -3.000 -7.610 -2.696 1.00 94.62 111 VAL A O 1
ATOM 885 N N . SER A 1 112 ? -3.440 -9.523 -1.644 1.00 96.12 112 SER A N 1
ATOM 886 C CA . SER A 1 112 ? -2.379 -9.360 -0.652 1.00 96.12 112 SER A CA 1
ATOM 887 C C . SER A 1 112 ? -0.989 -9.575 -1.234 1.00 96.12 112 SER A C 1
ATOM 889 O O . SER A 1 112 ? -0.060 -8.853 -0.881 1.00 96.12 112 SER A O 1
ATOM 891 N N . ASN A 1 113 ? -0.859 -10.487 -2.198 1.00 97.31 113 ASN A N 1
ATOM 892 C CA . ASN A 1 113 ? 0.356 -10.596 -2.997 1.00 97.31 113 ASN A CA 1
ATOM 893 C C . ASN A 1 113 ? 0.576 -9.324 -3.836 1.00 97.31 113 ASN A C 1
ATOM 895 O O . ASN A 1 113 ? 1.693 -8.843 -3.969 1.00 97.31 113 ASN A O 1
ATOM 899 N N . ASP A 1 114 ? -0.481 -8.710 -4.357 1.00 96.00 114 ASP A N 1
ATOM 900 C CA . ASP A 1 114 ? -0.355 -7.440 -5.079 1.00 96.00 114 ASP A CA 1
ATOM 901 C C . ASP A 1 114 ? 0.044 -6.260 -4.180 1.00 96.00 114 ASP A C 1
ATOM 903 O O . ASP A 1 114 ? 0.830 -5.411 -4.599 1.00 96.00 114 ASP A O 1
ATOM 907 N N . VAL A 1 115 ? -0.397 -6.247 -2.920 1.00 96.75 115 VAL A N 1
ATOM 908 C CA . VAL A 1 115 ? 0.083 -5.290 -1.911 1.00 96.75 115 VAL A CA 1
ATOM 909 C C . VAL A 1 115 ? 1.582 -5.464 -1.631 1.00 96.75 115 VAL A C 1
ATOM 911 O O . VAL A 1 115 ? 2.303 -4.468 -1.557 1.00 96.75 115 VAL A O 1
ATOM 914 N N . GLU A 1 116 ? 2.078 -6.702 -1.534 1.00 97.12 116 GLU A N 1
ATOM 915 C CA . GLU A 1 116 ? 3.522 -6.978 -1.433 1.00 97.12 116 GLU A CA 1
ATOM 916 C C . GLU A 1 116 ? 4.280 -6.481 -2.671 1.00 97.12 116 GLU A C 1
ATOM 918 O O . GLU A 1 116 ? 5.291 -5.791 -2.538 1.00 97.12 116 GLU A O 1
ATOM 923 N N . ARG A 1 117 ? 3.766 -6.734 -3.884 1.00 95.81 117 ARG A N 1
ATOM 924 C CA . ARG A 1 117 ? 4.377 -6.221 -5.125 1.00 95.81 117 ARG A CA 1
ATOM 925 C C . ARG A 1 117 ? 4.465 -4.700 -5.130 1.00 95.81 117 ARG A C 1
ATOM 927 O O . ARG A 1 117 ? 5.524 -4.165 -5.445 1.00 95.81 117 ARG A O 1
ATOM 934 N N . ILE A 1 118 ? 3.398 -4.001 -4.738 1.00 95.44 118 ILE A N 1
ATOM 935 C CA . ILE A 1 118 ? 3.394 -2.535 -4.606 1.00 95.44 118 ILE A CA 1
ATOM 936 C C . ILE A 1 118 ? 4.472 -2.079 -3.615 1.00 95.44 118 ILE A C 1
ATOM 938 O O . ILE A 1 118 ? 5.229 -1.155 -3.919 1.00 95.44 118 ILE A O 1
ATOM 942 N N . HIS A 1 119 ? 4.572 -2.734 -2.455 1.00 95.12 119 HIS A N 1
ATOM 943 C CA . HIS A 1 119 ? 5.562 -2.404 -1.431 1.00 95.12 119 HIS A CA 1
ATOM 944 C C . HIS A 1 119 ? 7.003 -2.582 -1.938 1.00 95.12 119 HIS A C 1
ATOM 946 O O . HIS A 1 119 ? 7.806 -1.646 -1.870 1.00 95.12 119 HIS A O 1
ATOM 952 N N . HIS A 1 120 ? 7.318 -3.753 -2.498 1.00 94.00 120 HIS A N 1
ATOM 953 C CA . HIS A 1 120 ? 8.640 -4.070 -3.037 1.00 94.00 120 HIS A CA 1
ATOM 954 C C . HIS A 1 120 ? 9.028 -3.145 -4.188 1.00 94.00 120 HIS A C 1
ATOM 956 O O . HIS A 1 120 ? 10.136 -2.606 -4.202 1.00 94.00 120 HIS A O 1
ATOM 962 N N . LEU A 1 121 ? 8.105 -2.907 -5.119 1.00 93.00 121 LEU A N 1
ATOM 963 C CA . LEU A 1 121 ? 8.349 -2.072 -6.286 1.00 93.00 121 LEU A CA 1
ATOM 964 C C . LEU A 1 121 ? 8.572 -0.614 -5.888 1.00 93.00 121 LEU A C 1
ATOM 966 O O . LEU A 1 121 ? 9.536 0.015 -6.319 1.00 93.00 121 LEU A O 1
ATOM 970 N N . ARG A 1 122 ? 7.728 -0.071 -5.007 1.00 93.38 122 ARG A N 1
ATOM 971 C CA . ARG A 1 122 ? 7.923 1.279 -4.471 1.00 93.38 122 ARG A CA 1
ATOM 972 C C . ARG A 1 122 ? 9.319 1.422 -3.868 1.00 93.38 122 ARG A C 1
ATOM 974 O O . ARG A 1 122 ? 10.014 2.395 -4.155 1.00 93.38 122 ARG A O 1
ATOM 981 N N . ASN A 1 123 ? 9.744 0.460 -3.052 1.00 92.06 123 ASN A N 1
ATOM 982 C CA . ASN A 1 123 ? 11.061 0.499 -2.424 1.00 92.06 123 ASN A CA 1
ATOM 983 C C . ASN A 1 123 ? 12.196 0.381 -3.447 1.00 92.06 123 ASN A C 1
ATOM 985 O O . ASN A 1 123 ? 13.144 1.162 -3.371 1.00 92.06 123 ASN A O 1
ATOM 989 N N . SER A 1 124 ? 12.095 -0.517 -4.430 1.00 91.25 124 SER A N 1
ATOM 990 C CA . SER A 1 124 ? 13.126 -0.660 -5.464 1.00 91.25 124 SER A CA 1
ATOM 991 C C . SER A 1 124 ? 13.282 0.615 -6.296 1.00 91.25 124 SER A C 1
ATOM 993 O O . SER A 1 124 ? 14.405 1.027 -6.576 1.00 91.25 124 SER A O 1
ATOM 995 N N . VAL A 1 125 ? 12.179 1.302 -6.612 1.00 91.62 125 VAL A N 1
ATOM 996 C CA . VAL A 1 125 ? 12.200 2.568 -7.355 1.00 91.62 125 VAL A CA 1
ATOM 997 C C . VAL A 1 125 ? 12.818 3.702 -6.536 1.00 91.62 125 VAL A C 1
ATOM 999 O O . VAL A 1 125 ? 13.634 4.444 -7.078 1.00 91.62 125 VAL A O 1
ATOM 1002 N N . TYR A 1 126 ? 12.478 3.857 -5.251 1.00 88.06 126 TYR A N 1
ATOM 1003 C CA . TYR A 1 126 ? 13.051 4.933 -4.423 1.00 88.06 126 TYR A CA 1
ATOM 1004 C C . TYR A 1 126 ? 14.521 4.707 -4.056 1.00 88.06 126 TYR A C 1
ATOM 1006 O O . TYR A 1 126 ? 15.246 5.679 -3.851 1.00 88.06 126 TYR A O 1
ATOM 1014 N N . HIS A 1 127 ? 14.960 3.451 -3.966 1.00 88.06 127 HIS A N 1
ATOM 1015 C CA . HIS A 1 127 ? 16.327 3.096 -3.579 1.00 88.06 127 HIS A CA 1
ATOM 1016 C C . HIS A 1 127 ? 17.228 2.728 -4.765 1.00 88.06 127 HIS A C 1
ATOM 1018 O O . HIS A 1 127 ? 18.373 2.326 -4.557 1.00 88.06 127 HIS A O 1
ATOM 1024 N N . ARG A 1 128 ? 16.750 2.872 -6.008 1.00 89.44 128 ARG A N 1
ATOM 1025 C CA . ARG A 1 128 ? 17.568 2.605 -7.198 1.00 89.44 128 ARG A CA 1
ATOM 1026 C C . ARG A 1 128 ? 18.797 3.518 -7.235 1.00 89.44 128 ARG A C 1
ATOM 1028 O O . ARG A 1 128 ? 18.701 4.721 -7.002 1.00 89.44 128 ARG A O 1
ATOM 1035 N N . ALA A 1 129 ? 19.947 2.948 -7.592 1.00 87.06 129 ALA A N 1
ATOM 1036 C CA . ALA A 1 129 ? 21.199 3.697 -7.711 1.00 87.06 129 ALA A CA 1
ATOM 1037 C C . ALA A 1 129 ? 21.275 4.514 -9.014 1.00 87.06 129 ALA A C 1
ATOM 1039 O O . ALA A 1 129 ? 21.705 5.666 -9.011 1.00 87.06 129 ALA A O 1
ATOM 1040 N N . SER A 1 130 ? 20.841 3.925 -10.133 1.00 87.50 130 SER A N 1
ATOM 1041 C CA . SER A 1 130 ? 20.846 4.590 -11.439 1.00 87.50 130 SER A CA 1
ATOM 1042 C C . SER A 1 130 ? 19.561 5.374 -11.659 1.00 87.50 130 SER A C 1
ATOM 1044 O O . SER A 1 130 ? 18.478 4.872 -11.379 1.00 87.50 130 SER A O 1
ATOM 1046 N N . LYS A 1 131 ? 19.660 6.578 -12.227 1.00 84.62 131 LYS A N 1
ATOM 1047 C CA . LYS A 1 131 ? 18.489 7.343 -12.688 1.00 84.62 131 LYS A CA 1
ATOM 1048 C C . LYS A 1 131 ? 18.059 6.978 -14.109 1.00 84.62 131 LYS A C 1
ATOM 1050 O O . LYS A 1 131 ? 17.027 7.457 -14.570 1.00 84.62 131 LYS A O 1
ATOM 1055 N N . GLU A 1 132 ? 18.854 6.173 -14.803 1.00 88.69 132 GLU A N 1
ATOM 1056 C CA . GLU A 1 132 ? 18.557 5.757 -16.164 1.00 88.69 132 GLU A CA 1
ATOM 1057 C C . GLU A 1 132 ? 17.531 4.634 -16.156 1.00 88.69 132 GLU A C 1
ATOM 1059 O O . GLU A 1 132 ? 17.657 3.680 -15.389 1.00 88.69 132 GLU A O 1
ATOM 1064 N N . VAL A 1 133 ? 16.522 4.774 -17.012 1.00 89.06 133 VAL A N 1
ATOM 1065 C CA . VAL A 1 133 ? 15.479 3.779 -17.247 1.00 89.06 133 VAL A CA 1
ATOM 1066 C C . VAL A 1 133 ? 15.432 3.510 -18.744 1.00 89.06 133 VAL A C 1
ATOM 1068 O O . VAL A 1 133 ? 15.237 4.425 -19.554 1.00 89.06 133 VAL A O 1
ATOM 1071 N N . SER A 1 134 ? 15.631 2.249 -19.120 1.00 89.94 134 SER A N 1
ATOM 1072 C CA . SER A 1 134 ? 15.471 1.829 -20.514 1.00 89.94 134 SER A CA 1
ATOM 1073 C C . SER A 1 134 ? 13.990 1.787 -20.902 1.00 89.94 134 SER A C 1
ATOM 1075 O O . SER A 1 134 ? 13.106 1.707 -20.050 1.00 89.94 134 SER A O 1
ATOM 1077 N N . GLU A 1 135 ? 13.697 1.826 -22.198 1.00 88.00 135 GLU A N 1
ATOM 1078 C CA . GLU A 1 135 ? 12.320 1.680 -22.681 1.00 88.00 135 GLU A CA 1
ATOM 1079 C C . GLU A 1 135 ? 11.717 0.319 -22.293 1.00 88.00 135 GLU A C 1
ATOM 1081 O O . GLU A 1 135 ? 10.582 0.254 -21.827 1.00 88.00 135 GLU A O 1
ATOM 1086 N N . ALA A 1 136 ? 12.505 -0.756 -22.390 1.00 89.88 136 ALA A N 1
ATOM 1087 C CA . ALA A 1 136 ? 12.082 -2.095 -21.984 1.00 89.88 136 ALA A CA 1
ATOM 1088 C C . ALA A 1 136 ? 11.786 -2.183 -20.476 1.00 89.88 136 ALA A C 1
ATOM 1090 O O . ALA A 1 136 ? 10.802 -2.800 -20.069 1.00 89.88 136 ALA A O 1
ATOM 1091 N N . GLU A 1 137 ? 12.604 -1.537 -19.641 1.00 91.25 137 GLU A N 1
ATOM 1092 C CA . GLU A 1 137 ? 12.368 -1.458 -18.197 1.00 91.25 137 GLU A CA 1
ATOM 1093 C C . GLU A 1 137 ? 11.082 -0.680 -17.889 1.00 91.25 137 GLU A C 1
ATOM 1095 O O . GLU A 1 137 ? 10.263 -1.142 -17.095 1.00 91.25 137 GLU A O 1
ATOM 1100 N N . LEU A 1 138 ? 10.863 0.463 -18.549 1.00 88.31 138 LEU A N 1
ATOM 1101 C CA . LEU A 1 138 ? 9.629 1.237 -18.408 1.00 88.31 138 LEU A CA 1
ATOM 1102 C C . LEU A 1 138 ? 8.399 0.400 -18.780 1.00 88.31 138 LEU A C 1
ATOM 1104 O O . LEU A 1 138 ? 7.428 0.367 -18.023 1.00 88.31 138 LEU A O 1
ATOM 1108 N N . LEU A 1 139 ? 8.454 -0.302 -19.915 1.00 88.06 139 LEU A N 1
ATOM 1109 C CA . LEU A 1 139 ? 7.372 -1.172 -20.369 1.00 88.06 139 LEU A CA 1
ATOM 1110 C C . LEU A 1 139 ? 7.074 -2.270 -19.346 1.00 88.06 139 LEU A C 1
ATOM 1112 O O . LEU A 1 139 ? 5.907 -2.538 -19.056 1.00 88.06 139 LEU A O 1
ATOM 1116 N N . LYS A 1 140 ? 8.117 -2.873 -18.769 1.00 90.69 140 LYS A N 1
ATOM 1117 C CA . LYS A 1 140 ? 7.965 -3.881 -17.722 1.00 90.69 140 LYS A CA 1
ATOM 1118 C C . LYS A 1 140 ? 7.252 -3.309 -16.497 1.00 90.69 140 LYS A C 1
ATOM 1120 O O . LYS A 1 140 ? 6.263 -3.893 -16.071 1.00 90.69 140 LYS A O 1
ATOM 1125 N N . TYR A 1 141 ? 7.673 -2.146 -15.989 1.00 90.81 141 TYR A N 1
ATOM 1126 C CA . TYR A 1 141 ? 6.990 -1.492 -14.866 1.00 90.81 141 TYR A CA 1
ATOM 1127 C C . TYR A 1 141 ? 5.512 -1.241 -15.156 1.00 90.81 141 TYR A C 1
ATOM 1129 O O . TYR A 1 141 ? 4.660 -1.619 -14.363 1.00 90.81 141 TYR A O 1
ATOM 1137 N N . PHE A 1 142 ? 5.191 -0.639 -16.300 1.00 87.44 142 PHE A N 1
ATOM 1138 C CA . PHE A 1 142 ? 3.805 -0.306 -16.639 1.00 87.44 142 PHE A CA 1
ATOM 1139 C C . PHE A 1 142 ? 2.937 -1.546 -16.895 1.00 87.44 142 PHE A C 1
ATOM 1141 O O . PHE A 1 142 ? 1.737 -1.524 -16.603 1.00 87.44 142 PHE A O 1
ATOM 1148 N N . THR A 1 143 ? 3.535 -2.633 -17.387 1.00 88.00 143 THR A N 1
ATOM 1149 C CA . THR A 1 143 ? 2.871 -3.939 -17.501 1.00 88.00 143 THR A CA 1
ATOM 1150 C C . THR A 1 143 ? 2.567 -4.496 -16.114 1.00 88.00 143 THR A C 1
ATOM 1152 O O . THR A 1 143 ? 1.400 -4.750 -15.816 1.00 88.00 143 THR A O 1
ATOM 1155 N N . ASP A 1 144 ? 3.579 -4.577 -15.243 1.00 90.06 144 ASP A N 1
ATOM 1156 C CA . ASP A 1 144 ? 3.439 -5.054 -13.863 1.00 90.06 144 ASP A CA 1
ATOM 1157 C C . ASP A 1 144 ? 2.353 -4.243 -13.131 1.00 90.06 144 ASP A C 1
ATOM 1159 O O . ASP A 1 144 ? 1.433 -4.818 -12.544 1.00 90.06 144 ASP A O 1
ATOM 1163 N N . PHE A 1 145 ? 2.391 -2.908 -13.258 1.00 87.94 145 PHE A N 1
ATOM 1164 C CA . PHE A 1 145 ? 1.386 -2.007 -12.697 1.00 87.94 145 PHE A CA 1
ATOM 1165 C C . PHE A 1 145 ? -0.020 -2.366 -13.156 1.00 87.94 145 PHE A C 1
ATOM 1167 O O . PHE A 1 145 ? -0.906 -2.604 -12.336 1.00 87.94 145 PHE A O 1
ATOM 1174 N N . SER A 1 146 ? -0.226 -2.418 -14.470 1.00 83.50 146 SER A N 1
ATOM 1175 C CA . SER A 1 146 ? -1.539 -2.671 -15.060 1.00 83.50 146 SER A CA 1
ATOM 1176 C C . SER A 1 146 ? -2.123 -4.006 -14.595 1.00 83.50 146 SER A C 1
ATOM 1178 O O . SER A 1 146 ? -3.324 -4.103 -14.337 1.00 83.50 146 SER A O 1
ATOM 1180 N N . GLU A 1 147 ? -1.283 -5.031 -14.451 1.00 86.94 147 GLU A N 1
ATOM 1181 C CA . GLU A 1 147 ? -1.716 -6.359 -14.035 1.00 86.94 147 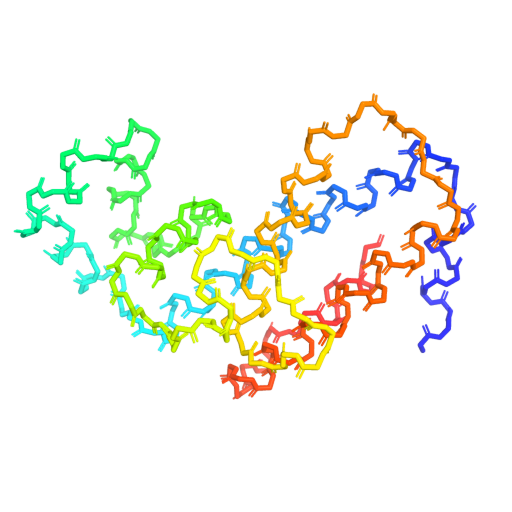GLU A CA 1
ATOM 1182 C C . GLU A 1 147 ? -2.209 -6.414 -12.590 1.00 86.94 147 GLU A C 1
ATOM 1184 O O . GLU A 1 147 ? -3.336 -6.866 -12.355 1.00 86.94 147 GLU A O 1
ATOM 1189 N N . PHE A 1 148 ? -1.398 -5.972 -11.621 1.00 87.44 148 PHE A N 1
ATOM 1190 C CA . PHE A 1 148 ? -1.842 -5.989 -10.225 1.00 87.44 148 PHE A CA 1
ATOM 1191 C C . PHE A 1 148 ? -2.941 -4.958 -9.973 1.00 87.44 148 PHE A C 1
ATOM 1193 O O . PHE A 1 148 ? -3.882 -5.234 -9.232 1.00 87.44 148 PHE A O 1
ATOM 1200 N N . GLY A 1 149 ? -2.905 -3.820 -10.667 1.00 83.56 149 GLY A N 1
ATOM 1201 C CA . GLY A 1 149 ? -3.963 -2.821 -10.639 1.00 83.56 149 GLY A CA 1
ATOM 1202 C C . GLY A 1 149 ? -5.320 -3.399 -11.011 1.00 83.56 149 GLY A C 1
ATOM 1203 O O . GLY A 1 149 ? -6.283 -3.269 -10.263 1.00 83.56 149 GLY A O 1
ATOM 1204 N N . ARG A 1 150 ? -5.385 -4.147 -12.120 1.00 84.31 150 ARG A N 1
ATOM 1205 C CA . ARG A 1 150 ? -6.611 -4.828 -12.560 1.00 84.31 150 ARG A CA 1
ATOM 1206 C C . ARG A 1 150 ? -7.121 -5.837 -11.527 1.00 84.31 150 ARG A C 1
ATOM 1208 O O . ARG A 1 150 ? -8.335 -5.979 -11.346 1.00 84.31 150 ARG A O 1
ATOM 1215 N N . ARG A 1 151 ? -6.222 -6.580 -10.876 1.00 90.06 151 ARG A N 1
ATOM 1216 C CA . ARG A 1 151 ? -6.593 -7.559 -9.841 1.00 90.06 151 ARG A CA 1
ATOM 1217 C C . ARG A 1 151 ? -7.131 -6.869 -8.590 1.00 90.06 151 ARG A C 1
ATOM 1219 O O . ARG A 1 151 ? -8.165 -7.297 -8.077 1.00 90.06 151 ARG A O 1
ATOM 1226 N N . ILE A 1 152 ? -6.513 -5.770 -8.161 1.00 89.56 152 ILE A N 1
ATOM 1227 C CA . ILE A 1 152 ? -7.013 -4.968 -7.043 1.00 89.56 152 ILE A CA 1
ATOM 1228 C C . ILE A 1 152 ? -8.354 -4.306 -7.400 1.00 89.56 152 ILE A C 1
ATOM 1230 O O . ILE A 1 152 ? -9.293 -4.432 -6.622 1.00 89.56 152 ILE A O 1
ATOM 1234 N N . ASP A 1 153 ? -8.510 -3.712 -8.587 1.00 85.62 153 ASP A N 1
ATOM 1235 C CA . ASP A 1 153 ? -9.790 -3.148 -9.056 1.00 85.62 153 ASP A CA 1
ATOM 1236 C C . ASP A 1 153 ? -10.915 -4.206 -9.014 1.00 85.62 153 ASP A C 1
ATOM 1238 O O . ASP A 1 153 ? -12.044 -3.945 -8.582 1.00 85.62 153 ASP A O 1
ATOM 1242 N N . THR A 1 154 ? -10.592 -5.442 -9.416 1.00 87.00 154 THR A N 1
ATOM 1243 C CA . THR A 1 154 ? -11.516 -6.586 -9.346 1.00 87.00 154 THR A CA 1
ATOM 1244 C C . THR A 1 154 ? -11.881 -6.912 -7.896 1.00 87.00 154 THR A C 1
ATOM 1246 O O . THR A 1 154 ? -13.057 -7.105 -7.585 1.00 87.00 154 THR A O 1
ATOM 1249 N N . TYR A 1 155 ? -10.895 -6.932 -6.995 1.00 88.62 155 TYR A N 1
ATOM 1250 C CA . TYR A 1 155 ? -11.109 -7.159 -5.564 1.00 88.62 155 TYR A CA 1
ATOM 1251 C C . TYR A 1 155 ? -11.964 -6.062 -4.918 1.00 88.62 155 TYR A C 1
ATOM 1253 O O . TYR A 1 155 ? -12.862 -6.351 -4.119 1.00 88.62 155 TYR A O 1
ATOM 1261 N N . LEU A 1 156 ? -11.736 -4.801 -5.290 1.00 86.19 156 LEU A N 1
ATOM 1262 C CA . LEU A 1 156 ? -12.497 -3.667 -4.782 1.00 86.19 156 LEU A CA 1
ATOM 1263 C C . LEU A 1 156 ? -13.979 -3.729 -5.201 1.00 86.19 156 LEU A C 1
ATOM 1265 O O . LEU A 1 156 ? -14.812 -3.189 -4.475 1.00 86.19 156 LEU A O 1
ATOM 1269 N N . LYS A 1 157 ? -14.328 -4.526 -6.229 1.00 75.25 157 LYS A N 1
ATOM 1270 C CA . LYS A 1 157 ? -15.680 -4.703 -6.800 1.00 75.25 157 LYS A CA 1
ATOM 1271 C C . LYS A 1 157 ? -16.254 -3.397 -7.360 1.00 75.25 157 LYS A C 1
ATOM 1273 O O . LYS A 1 157 ? -17.367 -3.027 -7.011 1.00 75.25 157 LYS A O 1
ATOM 1278 N N . LYS A 1 158 ? -15.485 -2.733 -8.234 1.00 59.50 158 LYS A N 1
ATOM 1279 C CA . LYS A 1 158 ? -15.852 -1.513 -8.980 1.00 59.50 158 LYS A CA 1
ATOM 1280 C C . LYS A 1 158 ? -16.649 -0.494 -8.157 1.00 59.50 158 LYS A C 1
ATOM 1282 O O . LYS A 1 158 ? -17.868 -0.400 -8.270 1.00 59.50 158 LYS A O 1
ATOM 1287 N N . ASN A 1 159 ? -15.917 0.357 -7.447 1.00 49.84 159 ASN A N 1
ATOM 1288 C CA . ASN A 1 159 ? -16.315 1.755 -7.417 1.00 49.84 159 ASN A CA 1
ATOM 1289 C C . ASN A 1 159 ? -16.091 2.308 -8.848 1.00 49.84 159 ASN A C 1
ATOM 1291 O O . ASN A 1 159 ? -14.955 2.248 -9.320 1.00 49.84 159 ASN A O 1
ATOM 1295 N N . PRO A 1 160 ? -17.122 2.740 -9.597 1.00 50.03 160 PRO A N 1
ATOM 1296 C CA . PRO A 1 160 ? -16.956 3.255 -10.962 1.00 50.03 160 PRO A CA 1
ATOM 1297 C C . PRO A 1 160 ? -16.070 4.511 -11.043 1.00 50.03 160 PRO A C 1
ATOM 1299 O O . PRO A 1 160 ? -15.569 4.816 -12.124 1.00 50.03 160 PRO A O 1
ATOM 1302 N N . ASP A 1 161 ? -15.824 5.179 -9.914 1.00 47.59 161 ASP A N 1
ATOM 1303 C CA . ASP A 1 161 ? -15.028 6.408 -9.830 1.00 47.59 161 ASP A CA 1
ATOM 1304 C C . ASP A 1 161 ? -13.510 6.164 -9.707 1.00 47.59 161 ASP A C 1
ATOM 1306 O O . ASP A 1 161 ? -12.718 7.095 -9.865 1.00 47.59 161 ASP A O 1
ATOM 1310 N N . PHE A 1 162 ? -13.073 4.917 -9.469 1.00 52.00 162 PHE A N 1
ATOM 1311 C CA . PHE A 1 162 ? -11.653 4.563 -9.383 1.00 52.00 162 PHE A CA 1
ATOM 1312 C C . PHE A 1 162 ? -11.332 3.340 -10.245 1.00 52.00 162 PHE A C 1
ATOM 1314 O O . PHE A 1 162 ? -11.725 2.213 -9.948 1.00 52.00 162 PHE A O 1
ATOM 1321 N N . VAL A 1 163 ? -10.585 3.575 -11.324 1.00 63.66 163 VAL A N 1
ATOM 1322 C CA . VAL A 1 163 ? -10.049 2.528 -12.194 1.00 63.66 163 VAL A CA 1
ATOM 1323 C C . VAL A 1 163 ? -8.555 2.774 -12.334 1.00 63.66 163 VAL A C 1
ATOM 1325 O O . VAL A 1 163 ? -8.127 3.711 -13.016 1.00 63.66 163 VAL A O 1
ATOM 1328 N N . PHE A 1 164 ? -7.753 1.937 -11.682 1.00 66.25 164 PHE A N 1
ATOM 1329 C CA . PHE A 1 164 ? -6.301 2.079 -11.645 1.00 66.25 164 PHE A CA 1
ATOM 1330 C C . PHE A 1 164 ? -5.691 2.092 -13.052 1.00 66.25 164 PHE A C 1
ATOM 1332 O O . PHE A 1 164 ? -4.828 2.915 -13.363 1.00 66.25 164 PHE A O 1
ATOM 1339 N N . SER A 1 165 ? -6.205 1.231 -13.938 1.00 58.91 165 SER A N 1
ATOM 1340 C CA . SER A 1 165 ? -5.778 1.198 -15.343 1.00 58.91 165 SER A CA 1
ATOM 1341 C C . SER A 1 165 ? -6.029 2.525 -16.073 1.00 58.91 165 SER A C 1
ATOM 1343 O O . SER A 1 165 ? -5.198 2.937 -16.874 1.00 58.91 165 SER A O 1
ATOM 1345 N N . THR A 1 166 ? -7.100 3.254 -15.751 1.00 62.00 166 THR A N 1
ATOM 1346 C CA . THR A 1 166 ? -7.389 4.571 -16.341 1.00 62.00 166 THR A CA 1
ATOM 1347 C C . THR A 1 166 ? -6.424 5.641 -15.835 1.00 62.00 166 THR A C 1
ATOM 1349 O O . THR A 1 166 ? -5.950 6.452 -16.627 1.00 62.00 166 THR A O 1
ATOM 1352 N N . LYS A 1 167 ? -6.076 5.624 -14.541 1.00 66.44 167 LYS A N 1
ATOM 1353 C CA . LYS A 1 167 ? -5.124 6.587 -13.961 1.00 66.44 167 LYS A CA 1
ATOM 1354 C C . LYS A 1 167 ? -3.721 6.426 -14.537 1.00 66.44 167 LYS A C 1
ATOM 1356 O O . LYS A 1 167 ? -3.104 7.425 -14.895 1.00 66.44 167 LYS A O 1
ATOM 1361 N N . ILE A 1 168 ? -3.250 5.192 -14.717 1.00 64.06 168 ILE A N 1
ATOM 1362 C CA . ILE A 1 168 ? -1.962 4.930 -15.379 1.00 64.06 168 ILE A CA 1
ATOM 1363 C C . ILE A 1 168 ? -1.939 5.451 -16.814 1.00 64.06 168 ILE A C 1
ATOM 1365 O O . ILE A 1 168 ? -0.929 5.995 -17.243 1.00 64.06 168 ILE A O 1
ATOM 1369 N N . LEU A 1 169 ? -3.043 5.302 -17.549 1.00 58.75 169 LEU A N 1
ATOM 1370 C CA . LEU A 1 169 ? -3.139 5.741 -18.943 1.00 58.75 169 LEU A CA 1
ATOM 1371 C C . LEU A 1 169 ? -3.280 7.262 -19.102 1.00 58.75 169 LEU A C 1
ATOM 1373 O O . LEU A 1 169 ? -3.117 7.761 -20.213 1.00 58.75 169 LEU A O 1
ATOM 1377 N N . SER A 1 170 ? -3.610 7.977 -18.023 1.00 60.28 170 SER A N 1
ATOM 1378 C CA . SER A 1 170 ? -3.730 9.441 -18.007 1.00 60.28 170 SER A CA 1
ATOM 1379 C C . SER A 1 170 ? -2.418 10.184 -17.706 1.00 60.28 170 SER A C 1
ATOM 1381 O O . SER A 1 170 ? -2.408 11.413 -17.758 1.00 60.28 170 SER A O 1
ATOM 1383 N N . LEU A 1 171 ? -1.334 9.457 -17.392 1.00 58.06 171 LEU A N 1
ATOM 1384 C CA . LEU A 1 171 ? 0.019 9.979 -17.118 1.00 58.06 171 LEU A CA 1
ATOM 1385 C C . LEU A 1 171 ? 0.911 9.959 -18.375 1.00 58.06 171 LEU A C 1
ATOM 1387 O O . LEU A 1 171 ? 1.791 10.847 -18.510 1.00 58.06 171 LEU A O 1
#